Protein AF-A0A924W0G0-F1 (afdb_monomer_lite)

Structure (mmCIF, N/CA/C/O backbone):
data_AF-A0A924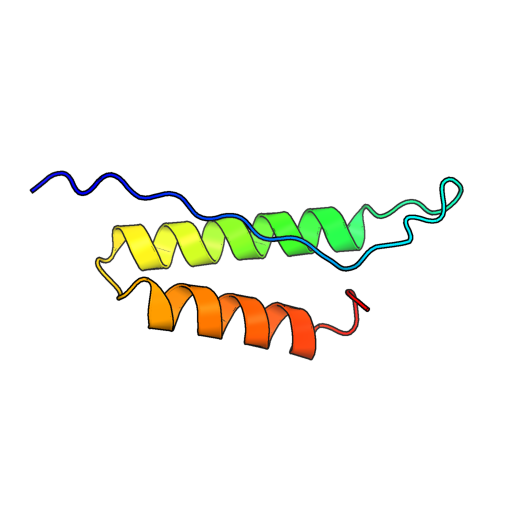W0G0-F1
#
_entry.id   AF-A0A924W0G0-F1
#
loop_
_atom_site.group_PDB
_atom_site.id
_atom_site.type_symbol
_atom_site.label_atom_id
_atom_site.label_alt_id
_atom_site.label_comp_id
_atom_site.label_asym_id
_atom_site.label_entity_id
_atom_site.label_seq_id
_atom_site.pdbx_PDB_ins_code
_atom_site.Cartn_x
_atom_site.Cartn_y
_atom_site.Cartn_z
_atom_site.occupancy
_atom_site.B_iso_or_equiv
_atom_site.auth_seq_id
_atom_site.auth_comp_id
_atom_site.auth_asym_id
_atom_site.auth_atom_id
_atom_site.pdbx_PDB_model_num
ATOM 1 N N . MET A 1 1 ? -18.204 7.873 15.716 1.00 47.75 1 MET A N 1
ATOM 2 C CA . MET A 1 1 ? -16.873 8.486 15.905 1.00 47.75 1 MET A CA 1
ATOM 3 C C . MET A 1 1 ? -16.273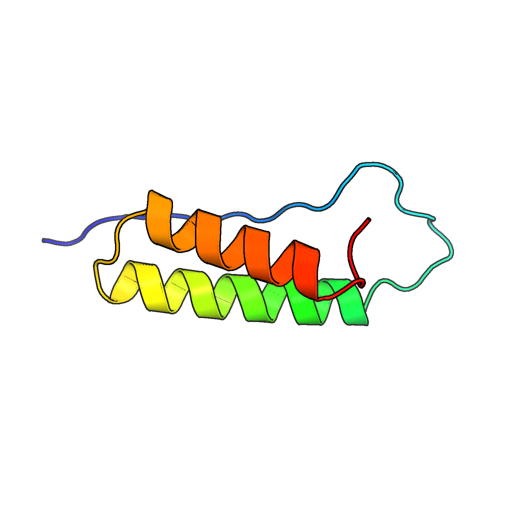 8.694 14.529 1.00 47.75 1 MET A C 1
ATOM 5 O O . MET A 1 1 ? -16.205 7.727 13.786 1.00 47.75 1 MET A O 1
ATOM 9 N N . THR A 1 2 ? -15.921 9.921 14.154 1.00 58.25 2 THR A N 1
ATOM 10 C CA . THR A 1 2 ? -15.173 10.175 12.915 1.00 58.25 2 THR A CA 1
ATOM 11 C C . THR A 1 2 ? -13.688 10.090 13.249 1.00 58.25 2 THR A C 1
ATOM 13 O O . THR A 1 2 ? -13.130 11.017 13.831 1.00 58.25 2 THR A O 1
ATOM 16 N N . SER A 1 3 ? -13.066 8.947 12.979 1.00 77.25 3 SER A N 1
ATOM 17 C CA . SER A 1 3 ? -11.621 8.766 13.110 1.00 77.25 3 SER A CA 1
ATOM 18 C C . SER A 1 3 ? -10.944 9.300 11.851 1.00 77.25 3 SER A C 1
ATOM 20 O O . SER A 1 3 ? -11.114 8.742 10.770 1.00 77.25 3 SER A O 1
ATOM 22 N N . THR A 1 4 ? -10.183 10.384 11.989 1.00 92.12 4 THR A N 1
ATOM 23 C CA . THR A 1 4 ? -9.303 10.866 10.920 1.00 92.12 4 THR A CA 1
ATOM 24 C C . THR A 1 4 ? -8.061 9.985 10.882 1.00 92.12 4 THR A C 1
ATOM 26 O O . THR A 1 4 ? -7.370 9.848 11.891 1.00 92.12 4 THR A O 1
ATOM 29 N N . TRP A 1 5 ? -7.775 9.393 9.729 1.00 95.25 5 TRP A N 1
ATOM 30 C CA . TRP A 1 5 ? -6.587 8.580 9.488 1.00 95.25 5 TRP A CA 1
ATOM 31 C C . TRP A 1 5 ? -5.919 9.006 8.183 1.00 95.25 5 TRP A C 1
ATOM 33 O O . TRP A 1 5 ? -6.540 9.623 7.320 1.00 95.25 5 TRP A O 1
ATOM 43 N N . ALA A 1 6 ? -4.642 8.666 8.055 1.00 96.31 6 ALA A N 1
ATOM 44 C CA . ALA A 1 6 ? -3.869 8.815 6.834 1.00 96.31 6 ALA A CA 1
ATOM 45 C C . ALA A 1 6 ? -2.980 7.581 6.666 1.00 96.31 6 ALA A C 1
ATOM 47 O O . ALA A 1 6 ? -2.569 6.967 7.652 1.00 96.31 6 ALA A O 1
ATOM 48 N N . ILE A 1 7 ? -2.687 7.236 5.418 1.00 96.75 7 ILE A N 1
ATOM 49 C CA . ILE A 1 7 ? -1.747 6.180 5.056 1.00 96.75 7 ILE A CA 1
ATOM 50 C C . ILE A 1 7 ? -0.814 6.715 3.977 1.00 96.75 7 ILE A C 1
ATOM 52 O O . ILE A 1 7 ? -1.237 7.454 3.090 1.00 96.75 7 ILE A O 1
ATOM 56 N N . ALA A 1 8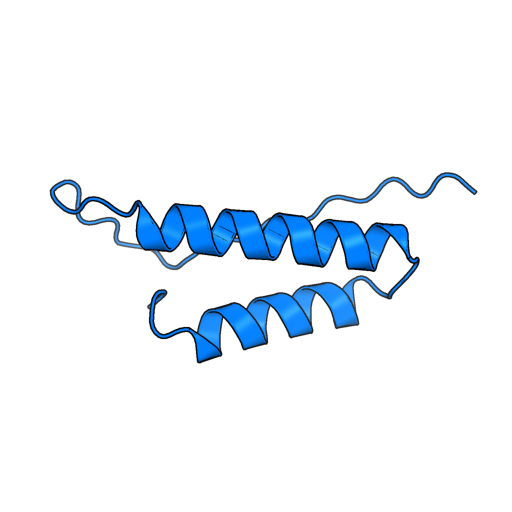 ? 0.457 6.352 4.079 1.00 96.75 8 ALA A N 1
ATOM 57 C CA . ALA A 1 8 ? 1.468 6.642 3.082 1.00 96.75 8 ALA A CA 1
ATOM 58 C C . ALA A 1 8 ? 2.301 5.380 2.858 1.00 96.75 8 ALA A C 1
ATOM 60 O O . ALA A 1 8 ? 2.602 4.660 3.809 1.00 96.75 8 ALA A O 1
ATOM 61 N N . LEU A 1 9 ? 2.667 5.136 1.602 1.00 94.00 9 LEU A N 1
ATOM 62 C CA . LEU A 1 9 ? 3.611 4.102 1.197 1.00 94.00 9 LEU A CA 1
ATOM 63 C C . LEU A 1 9 ? 4.774 4.782 0.483 1.00 94.00 9 LEU A C 1
ATOM 65 O O . LEU A 1 9 ? 4.578 5.766 -0.233 1.00 94.00 9 LEU A O 1
ATOM 69 N N . HIS A 1 10 ? 5.978 4.264 0.684 1.00 90.62 10 HIS A N 1
ATOM 70 C CA . HIS A 1 10 ? 7.160 4.701 -0.040 1.00 90.62 10 HIS A CA 1
ATOM 71 C C . HIS A 1 10 ? 8.016 3.485 -0.394 1.00 90.62 10 HIS A C 1
ATOM 73 O O . HIS A 1 10 ? 8.118 2.544 0.390 1.00 90.62 10 HIS A O 1
ATOM 79 N N . GLY A 1 11 ? 8.634 3.518 -1.574 1.00 83.69 11 GLY A N 1
ATOM 80 C CA . GLY A 1 11 ? 9.701 2.583 -1.928 1.00 83.69 11 GLY A CA 1
ATOM 81 C C . GLY A 1 11 ? 11.047 2.982 -1.309 1.00 83.69 11 GLY A C 1
ATOM 82 O O . GLY A 1 11 ? 11.122 3.867 -0.448 1.00 83.69 11 GLY A O 1
ATOM 83 N N . GLY A 1 12 ? 12.121 2.343 -1.772 1.00 81.31 12 GLY A N 1
ATOM 84 C CA . GLY A 1 12 ? 13.500 2.699 -1.436 1.00 81.31 12 GLY A CA 1
ATOM 85 C C . GLY A 1 12 ? 14.031 3.926 -2.193 1.00 81.31 12 GLY A C 1
ATOM 86 O O . GLY A 1 12 ? 13.387 4.485 -3.082 1.00 81.31 12 GLY A O 1
ATOM 87 N N . ALA A 1 13 ? 15.245 4.356 -1.842 1.00 71.69 13 ALA A N 1
ATOM 88 C CA . ALA A 1 13 ? 15.956 5.409 -2.566 1.00 71.69 13 ALA A CA 1
ATOM 89 C C . ALA A 1 13 ? 16.611 4.853 -3.846 1.00 71.69 13 ALA A C 1
ATOM 91 O O . ALA A 1 13 ? 17.192 3.772 -3.815 1.00 71.69 13 ALA A O 1
ATOM 92 N N . GLY A 1 14 ? 16.578 5.612 -4.953 1.00 69.50 14 GLY A N 1
ATOM 93 C CA . GLY A 1 14 ? 17.300 5.253 -6.188 1.00 69.50 14 GLY A CA 1
ATOM 94 C C . GLY A 1 14 ? 16.482 5.275 -7.481 1.00 69.50 14 GLY A C 1
ATOM 95 O O . GLY A 1 14 ? 16.695 4.425 -8.344 1.00 69.50 14 GLY A O 1
ATOM 96 N N . ALA 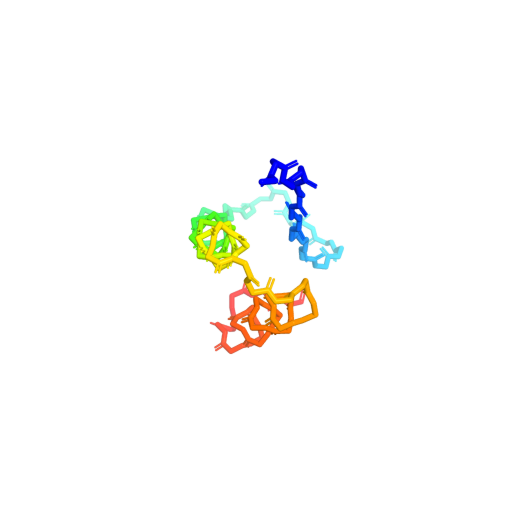A 1 15 ? 15.556 6.227 -7.643 1.00 64.12 15 ALA A N 1
ATOM 97 C CA . ALA A 1 15 ? 14.837 6.393 -8.904 1.00 64.12 15 ALA A CA 1
ATOM 98 C C . ALA A 1 15 ? 15.824 6.603 -10.072 1.00 64.12 15 ALA A C 1
ATOM 100 O O . ALA A 1 15 ? 16.587 7.570 -10.110 1.00 64.12 15 ALA A O 1
ATOM 101 N N . ILE A 1 16 ? 15.807 5.686 -11.036 1.00 70.94 16 ILE A N 1
ATOM 102 C CA . ILE A 1 16 ? 16.550 5.785 -12.287 1.00 70.94 16 ILE A CA 1
ATOM 103 C C . ILE A 1 16 ? 15.719 6.683 -13.200 1.00 70.94 16 ILE A C 1
ATOM 105 O O . ILE A 1 16 ? 14.706 6.247 -13.735 1.00 70.94 16 ILE A O 1
ATOM 109 N N . ALA A 1 17 ? 16.147 7.932 -13.396 1.00 66.00 17 ALA A N 1
ATOM 110 C CA . ALA A 1 17 ? 15.376 8.960 -14.109 1.00 66.00 17 ALA A CA 1
ATOM 111 C C . ALA A 1 17 ? 14.927 8.577 -15.539 1.00 66.00 17 ALA A C 1
ATOM 113 O O . ALA A 1 17 ? 13.973 9.148 -16.054 1.00 66.00 17 ALA A O 1
ATOM 114 N N . ALA A 1 18 ? 15.601 7.617 -16.183 1.00 69.94 18 ALA A N 1
ATOM 115 C CA . ALA A 1 18 ? 15.248 7.120 -17.515 1.00 69.94 18 ALA A CA 1
ATOM 116 C C . ALA A 1 18 ? 14.222 5.966 -17.511 1.00 69.94 18 ALA A C 1
ATOM 118 O O . ALA A 1 18 ? 13.772 5.549 -18.578 1.00 69.94 18 ALA A O 1
ATOM 119 N N . ARG A 1 19 ? 13.870 5.414 -16.342 1.00 77.06 19 ARG A N 1
ATOM 120 C CA . ARG A 1 19 ? 12.907 4.317 -16.209 1.00 77.06 19 ARG A CA 1
ATOM 121 C C . ARG A 1 19 ? 11.510 4.886 -15.981 1.00 77.06 19 ARG A C 1
ATOM 123 O O . ARG A 1 19 ? 11.300 5.691 -15.082 1.00 77.06 19 ARG A O 1
ATOM 130 N N . ALA A 1 20 ? 10.552 4.420 -16.776 1.00 75.69 20 ALA A N 1
ATOM 131 C CA . ALA A 1 20 ? 9.143 4.602 -16.461 1.00 75.69 20 ALA A CA 1
ATOM 132 C C . ALA A 1 20 ? 8.766 3.649 -15.316 1.00 75.69 20 ALA A C 1
ATOM 134 O O . ALA A 1 20 ? 8.976 2.441 -15.434 1.00 75.69 20 ALA A O 1
ATOM 135 N N . TYR A 1 21 ? 8.211 4.195 -14.235 1.00 82.19 21 TYR A N 1
ATOM 136 C CA . TYR A 1 21 ? 7.776 3.457 -13.041 1.00 82.19 21 TYR A CA 1
ATOM 137 C C . TYR A 1 21 ? 6.262 3.222 -13.021 1.00 82.19 21 TYR A C 1
ATOM 139 O O . TYR A 1 21 ? 5.655 3.084 -11.967 1.00 82.19 21 TYR A O 1
ATOM 147 N N . GLN A 1 22 ? 5.625 3.205 -14.194 1.00 89.00 22 GLN A N 1
ATOM 148 C CA . GLN A 1 22 ? 4.167 3.191 -14.287 1.00 89.00 22 GLN A CA 1
ATOM 149 C C . GLN A 1 22 ? 3.549 1.971 -13.584 1.00 89.00 22 GLN A C 1
ATOM 151 O O . GLN A 1 22 ? 2.540 2.105 -12.901 1.00 89.00 22 GLN A O 1
ATOM 156 N N . ARG A 1 23 ? 4.166 0.787 -13.698 1.00 90.19 23 ARG A N 1
ATOM 157 C CA . ARG A 1 23 ? 3.656 -0.426 -13.037 1.00 90.19 23 ARG A CA 1
ATOM 158 C C . ARG A 1 23 ? 3.800 -0.351 -11.521 1.00 90.19 23 ARG A C 1
ATOM 160 O O . ARG A 1 23 ? 2.934 -0.825 -10.795 1.00 90.19 23 ARG A O 1
ATOM 167 N N . GLU A 1 24 ? 4.897 0.219 -11.048 1.00 91.19 24 GLU A N 1
ATOM 168 C CA . GLU A 1 24 ? 5.198 0.427 -9.639 1.00 91.19 24 GLU A CA 1
ATOM 169 C C . GLU A 1 24 ? 4.247 1.462 -9.031 1.00 91.19 24 GLU A C 1
ATOM 171 O O . GLU A 1 24 ? 3.714 1.232 -7.947 1.00 91.19 24 GLU A O 1
ATOM 176 N N . GLU A 1 25 ? 3.974 2.554 -9.749 1.00 91.19 25 GLU A N 1
ATOM 177 C CA . GLU A 1 25 ? 3.012 3.593 -9.371 1.00 91.19 25 GLU A CA 1
ATOM 178 C C . GLU A 1 25 ? 1.577 3.053 -9.331 1.00 91.19 25 GLU A C 1
ATOM 180 O O . GLU A 1 25 ? 0.887 3.232 -8.327 1.00 91.19 25 GLU A O 1
ATOM 185 N N . GLU A 1 26 ? 1.140 2.335 -10.372 1.00 94.75 26 GLU A N 1
ATOM 186 C CA . GLU A 1 26 ? -0.178 1.685 -10.422 1.00 94.75 26 GLU A CA 1
ATOM 187 C C . GLU A 1 26 ? -0.339 0.671 -9.281 1.00 94.75 26 GLU A C 1
ATOM 189 O O . GLU A 1 26 ? -1.374 0.635 -8.611 1.00 94.75 26 GLU A O 1
ATOM 194 N N . HIS A 1 27 ? 0.702 -0.121 -9.011 1.00 95.19 27 HIS A N 1
ATOM 195 C CA . HIS A 1 27 ? 0.696 -1.058 -7.895 1.00 95.19 27 HIS A CA 1
ATOM 196 C C . HIS A 1 27 ? 0.618 -0.330 -6.544 1.00 95.19 27 HIS A C 1
ATOM 198 O O . HIS A 1 27 ? -0.179 -0.710 -5.687 1.00 95.19 27 HIS A O 1
ATOM 204 N N . MET A 1 28 ? 1.394 0.739 -6.348 1.00 95.06 28 MET A N 1
ATOM 205 C CA . MET A 1 28 ? 1.396 1.501 -5.097 1.00 95.06 28 MET A CA 1
ATOM 206 C C . MET A 1 28 ? 0.053 2.205 -4.853 1.00 95.06 28 MET A C 1
ATOM 208 O O . MET A 1 28 ? -0.435 2.206 -3.723 1.00 95.06 28 MET A O 1
ATOM 212 N N . ALA A 1 29 ? -0.588 2.724 -5.905 1.00 96.62 29 ALA A N 1
ATOM 213 C CA . ALA A 1 29 ? -1.941 3.273 -5.837 1.00 96.62 29 ALA A CA 1
ATOM 214 C C . ALA A 1 29 ? -2.968 2.209 -5.411 1.00 96.62 29 ALA A C 1
ATOM 216 O O . ALA A 1 29 ? -3.738 2.436 -4.479 1.00 96.62 29 ALA A O 1
ATOM 217 N N . ALA A 1 30 ? -2.919 1.014 -6.008 1.00 97.88 30 ALA A N 1
ATOM 218 C CA . ALA A 1 30 ? -3.817 -0.084 -5.645 1.00 97.88 30 ALA A CA 1
ATOM 219 C C . ALA A 1 30 ? -3.657 -0.526 -4.177 1.00 97.88 30 ALA A C 1
ATOM 221 O O . ALA A 1 30 ? -4.636 -0.883 -3.515 1.00 97.88 30 ALA A O 1
ATOM 222 N N . LEU A 1 31 ? -2.434 -0.485 -3.639 1.00 98.00 31 LEU A N 1
ATOM 223 C CA . LEU A 1 31 ? -2.190 -0.763 -2.224 1.00 98.00 31 LEU A CA 1
ATOM 224 C C . LEU A 1 31 ? -2.714 0.351 -1.316 1.00 98.00 31 LEU A C 1
ATOM 226 O O . LEU A 1 31 ? -3.333 0.052 -0.297 1.00 98.00 31 LEU A O 1
ATOM 230 N N . LEU A 1 32 ? -2.551 1.622 -1.689 1.00 98.25 32 LEU A N 1
ATOM 231 C CA . LEU A 1 32 ? -3.147 2.734 -0.942 1.00 98.25 32 LEU A CA 1
ATOM 232 C C . LEU A 1 32 ? -4.675 2.611 -0.872 1.00 98.25 32 LEU A C 1
ATOM 234 O O . LEU A 1 32 ? -5.233 2.731 0.220 1.00 98.25 32 LEU A O 1
ATOM 238 N N . ASP A 1 33 ? -5.338 2.280 -1.982 1.00 98.44 33 ASP A N 1
ATOM 239 C CA . ASP A 1 33 ? -6.790 2.056 -2.019 1.00 98.44 33 ASP A CA 1
ATOM 240 C C . ASP A 1 33 ? -7.212 0.892 -1.111 1.00 98.44 33 ASP A C 1
ATOM 242 O O . ASP A 1 33 ? -8.178 0.994 -0.343 1.00 98.44 33 ASP A O 1
ATOM 246 N N . ARG A 1 34 ? -6.457 -0.214 -1.134 1.00 98.50 34 ARG A N 1
ATOM 247 C CA . ARG A 1 34 ? -6.694 -1.363 -0.251 1.00 98.50 34 ARG A CA 1
ATOM 248 C C . ARG A 1 34 ? -6.527 -0.985 1.223 1.00 98.50 34 ARG A C 1
ATOM 250 O O . ARG A 1 34 ? -7.388 -1.326 2.036 1.00 98.50 34 ARG A O 1
ATOM 257 N N . GLY A 1 35 ? -5.451 -0.286 1.576 1.00 98.31 35 GLY A N 1
ATOM 258 C CA . GLY A 1 35 ? -5.175 0.145 2.946 1.00 98.31 35 GLY A CA 1
ATOM 259 C C . GLY A 1 35 ? -6.211 1.146 3.463 1.00 98.31 35 GLY A C 1
ATOM 260 O O . GLY A 1 35 ? -6.710 1.003 4.581 1.00 98.31 35 GLY A O 1
ATOM 261 N N . ALA A 1 36 ? -6.622 2.094 2.620 1.00 97.94 36 ALA A N 1
ATOM 262 C CA . ALA A 1 36 ? -7.716 3.021 2.894 1.00 97.94 36 ALA A CA 1
ATOM 263 C C . ALA A 1 36 ? -9.031 2.280 3.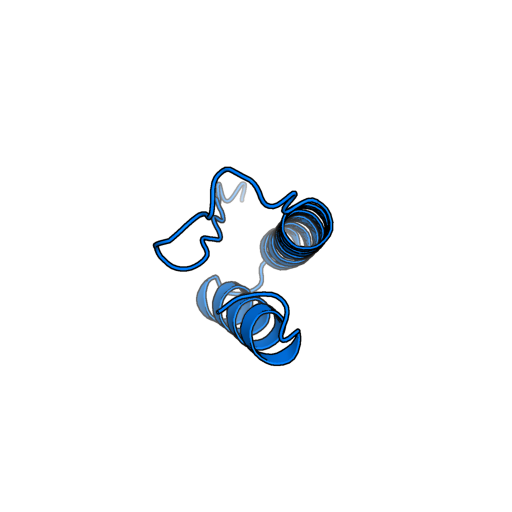185 1.00 97.94 36 ALA A C 1
ATOM 265 O O . ALA A 1 36 ? -9.710 2.582 4.169 1.00 97.94 36 ALA A O 1
ATOM 266 N N . ALA A 1 37 ? -9.370 1.258 2.393 1.00 97.88 37 ALA A N 1
ATOM 267 C CA . ALA A 1 37 ? -10.557 0.437 2.627 1.00 97.88 37 ALA A CA 1
ATOM 268 C C . ALA A 1 37 ? -10.487 -0.347 3.953 1.00 97.88 37 ALA A C 1
ATOM 270 O O . ALA A 1 37 ? -11.501 -0.507 4.637 1.00 97.88 37 ALA A O 1
ATOM 271 N N . MET A 1 38 ? -9.301 -0.821 4.346 1.00 97.94 38 MET A N 1
ATOM 272 C CA . MET A 1 38 ? -9.083 -1.490 5.635 1.00 97.94 38 MET A CA 1
ATOM 273 C C . MET A 1 38 ? -9.253 -0.518 6.815 1.00 97.94 38 MET A C 1
ATOM 275 O O . MET A 1 38 ? -9.962 -0.834 7.772 1.00 97.94 38 MET A O 1
ATOM 279 N N . LEU A 1 39 ? -8.680 0.685 6.729 1.00 97.38 39 LEU A N 1
ATOM 280 C CA . LEU A 1 39 ? -8.829 1.731 7.750 1.00 97.38 39 LEU A CA 1
ATOM 281 C C . LEU A 1 39 ? -10.281 2.204 7.878 1.00 97.38 39 LEU A C 1
ATOM 283 O O . LEU A 1 39 ? -10.794 2.336 8.989 1.00 97.38 39 LEU A O 1
ATOM 287 N N . ALA A 1 40 ? -10.984 2.373 6.755 1.00 96.12 40 ALA A N 1
ATOM 288 C CA . ALA A 1 40 ? -12.407 2.713 6.736 1.00 96.12 40 ALA A CA 1
ATOM 289 C C . ALA A 1 40 ? -13.287 1.660 7.436 1.00 96.12 40 ALA A C 1
ATOM 291 O O . ALA A 1 40 ? -14.336 1.995 7.984 1.00 96.12 40 ALA A O 1
ATOM 292 N N . ARG A 1 41 ? -12.853 0.393 7.459 1.00 95.94 41 ARG A N 1
ATOM 293 C CA . ARG A 1 41 ? -13.513 -0.707 8.182 1.00 95.94 41 ARG A CA 1
ATOM 294 C C . ARG A 1 41 ? -13.166 -0.769 9.673 1.00 95.94 41 ARG A C 1
ATOM 296 O O . ARG A 1 41 ? -13.693 -1.629 10.371 1.00 95.94 41 ARG A O 1
ATOM 303 N N . GLY A 1 42 ? -12.308 0.126 10.163 1.00 95.88 42 GLY A N 1
ATOM 304 C CA . GLY A 1 42 ? -11.898 0.179 11.565 1.00 95.88 42 GLY A CA 1
ATOM 305 C C . GLY A 1 42 ? -10.817 -0.833 11.938 1.00 95.88 42 GLY A C 1
ATOM 306 O O . GLY A 1 42 ? -10.656 -1.130 13.120 1.00 95.88 42 GLY A O 1
ATOM 307 N N . MET A 1 43 ? -10.087 -1.374 10.956 1.00 97.56 43 MET A N 1
ATOM 308 C CA . MET A 1 43 ? -8.942 -2.242 11.239 1.00 97.56 43 MET A CA 1
ATOM 309 C C . MET A 1 43 ? -7.812 -1.448 11.905 1.00 97.56 43 MET A C 1
ATOM 311 O O . MET A 1 43 ? -7.698 -0.234 11.708 1.00 97.56 43 MET A O 1
ATOM 315 N N . SER A 1 44 ? -6.975 -2.126 12.696 1.00 97.38 44 SER A N 1
ATOM 316 C CA . SER A 1 44 ? -5.873 -1.457 13.384 1.00 97.38 44 SER A CA 1
ATOM 317 C C . SER A 1 44 ? -4.849 -0.929 12.378 1.00 97.38 44 SER A C 1
ATOM 319 O O . SER A 1 44 ? -4.586 -1.559 11.353 1.00 97.38 44 SER A O 1
ATOM 321 N N . ALA A 1 45 ? -4.248 0.225 12.676 1.00 97.81 45 ALA A N 1
ATOM 322 C CA . ALA A 1 45 ? -3.213 0.795 11.817 1.00 97.81 45 ALA A CA 1
ATOM 323 C C . ALA A 1 45 ? -2.045 -0.183 11.609 1.00 97.81 45 ALA A C 1
ATOM 325 O O . ALA A 1 45 ? -1.520 -0.254 10.504 1.00 97.81 45 ALA A O 1
ATOM 326 N N . LEU A 1 46 ? -1.696 -0.962 12.642 1.00 98.38 46 LEU A N 1
ATOM 327 C CA . LEU A 1 46 ? -0.655 -1.985 12.579 1.00 98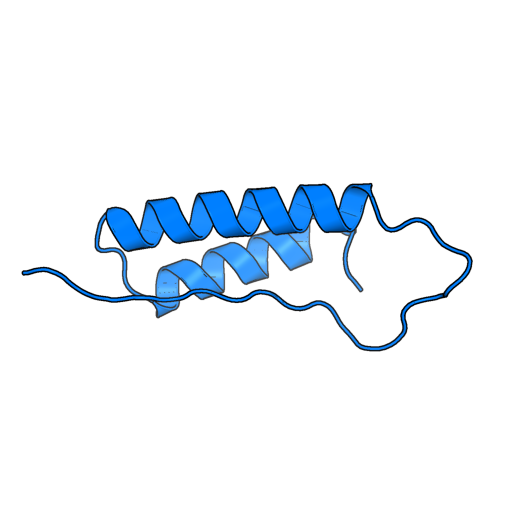.38 46 LEU A CA 1
ATOM 328 C C . LEU A 1 46 ? -0.992 -3.066 11.544 1.00 98.38 46 LEU A C 1
ATOM 330 O O . LEU A 1 46 ? -0.199 -3.299 10.639 1.00 98.38 46 LEU A O 1
ATOM 334 N N . ASP A 1 47 ? -2.188 -3.653 11.613 1.00 98.56 47 ASP A N 1
ATOM 335 C CA . ASP A 1 47 ? -2.597 -4.700 10.667 1.00 98.56 47 ASP A CA 1
ATOM 336 C C . ASP A 1 47 ? -2.656 -4.174 9.228 1.00 98.56 47 ASP A C 1
ATOM 338 O O . ASP A 1 47 ? -2.315 -4.885 8.281 1.00 98.56 47 ASP A O 1
ATOM 342 N N . VAL A 1 48 ? -3.084 -2.917 9.051 1.00 98.56 48 VAL A N 1
ATOM 343 C CA . VAL A 1 48 ? -3.130 -2.289 7.728 1.00 98.56 48 VAL A CA 1
ATOM 344 C C . VAL A 1 48 ? -1.729 -2.134 7.149 1.00 98.56 48 VAL A C 1
ATOM 346 O O . VAL A 1 48 ? -1.498 -2.583 6.027 1.00 98.56 48 VAL A O 1
ATOM 349 N N . VAL A 1 49 ? -0.792 -1.523 7.880 1.00 98.19 49 VAL A N 1
ATOM 350 C CA . VAL A 1 49 ? 0.554 -1.272 7.337 1.00 98.19 49 VAL A CA 1
ATOM 351 C C . VAL A 1 49 ? 1.343 -2.562 7.142 1.00 98.19 49 VAL A C 1
ATOM 353 O O . VAL A 1 49 ? 2.032 -2.674 6.133 1.00 98.19 49 VAL A O 1
ATOM 356 N N . THR A 1 50 ? 1.184 -3.558 8.021 1.00 98.44 50 THR A N 1
ATOM 357 C CA . THR A 1 50 ? 1.791 -4.885 7.838 1.00 98.44 50 THR A CA 1
ATOM 358 C C . THR A 1 50 ? 1.295 -5.531 6.549 1.00 98.44 50 THR A C 1
ATOM 360 O O . THR A 1 50 ? 2.103 -5.921 5.717 1.00 98.44 50 THR A O 1
ATOM 363 N N . ALA A 1 51 ? -0.017 -5.540 6.298 1.00 98.38 51 ALA A N 1
ATOM 364 C CA . ALA A 1 51 ? -0.548 -6.119 5.066 1.00 98.38 51 ALA A CA 1
ATOM 365 C C . ALA A 1 51 ? -0.093 -5.379 3.794 1.00 98.38 51 ALA A C 1
ATOM 367 O O . ALA A 1 51 ? 0.008 -6.001 2.734 1.00 98.38 51 ALA A O 1
ATOM 368 N N . MET A 1 52 ? 0.123 -4.057 3.858 1.00 98.00 52 MET A N 1
ATOM 369 C CA . MET A 1 52 ? 0.621 -3.294 2.705 1.00 98.00 52 MET A CA 1
ATOM 370 C C . MET A 1 52 ? 2.111 -3.538 2.469 1.00 98.00 52 MET A C 1
ATOM 372 O O . MET A 1 52 ? 2.513 -3.658 1.315 1.00 98.00 52 MET A O 1
ATOM 376 N N . ALA A 1 53 ? 2.907 -3.649 3.537 1.00 96.12 53 ALA A N 1
ATOM 377 C CA . ALA A 1 53 ? 4.321 -4.005 3.456 1.00 96.12 53 ALA A CA 1
ATOM 378 C C . ALA A 1 53 ? 4.504 -5.421 2.885 1.00 96.12 53 ALA A C 1
ATOM 380 O O . ALA A 1 53 ? 5.200 -5.572 1.885 1.00 96.12 53 ALA A O 1
ATOM 381 N N . ASP A 1 54 ? 3.773 -6.411 3.409 1.00 97.00 54 ASP A N 1
ATOM 382 C CA . ASP A 1 54 ? 3.790 -7.792 2.905 1.00 97.00 54 ASP A CA 1
ATOM 383 C C . ASP A 1 54 ? 3.451 -7.850 1.405 1.00 97.00 54 ASP A C 1
ATOM 385 O O . ASP A 1 54 ? 4.061 -8.590 0.633 1.00 97.00 54 ASP A O 1
ATOM 389 N N . ALA A 1 55 ? 2.472 -7.052 0.961 1.00 96.31 55 ALA A N 1
ATOM 390 C CA . ALA A 1 55 ? 2.091 -6.984 -0.448 1.00 96.31 55 ALA A CA 1
ATOM 391 C C . ALA A 1 55 ? 3.145 -6.276 -1.319 1.00 96.31 55 ALA A C 1
ATOM 393 O O . ALA A 1 55 ? 3.356 -6.683 -2.466 1.00 96.31 55 ALA A O 1
ATOM 394 N N . LEU A 1 56 ? 3.818 -5.246 -0.792 1.00 93.50 56 LEU A N 1
ATOM 395 C CA . LEU A 1 56 ? 4.966 -4.616 -1.450 1.00 93.50 56 LEU A CA 1
ATOM 396 C C . LEU A 1 56 ? 6.065 -5.658 -1.692 1.00 93.50 56 LEU A C 1
ATOM 398 O O . LEU A 1 56 ? 6.489 -5.840 -2.835 1.00 93.50 56 LEU A O 1
ATOM 402 N N . GLU A 1 57 ? 6.464 -6.369 -0.638 1.00 93.19 57 GLU A N 1
ATOM 403 C CA . GLU A 1 57 ? 7.533 -7.373 -0.650 1.00 93.19 57 GLU A CA 1
ATOM 404 C C . GLU A 1 57 ? 7.210 -8.542 -1.589 1.00 93.19 57 GLU A C 1
ATOM 406 O O . GLU A 1 57 ? 8.039 -8.941 -2.408 1.00 93.19 57 GLU A O 1
ATOM 411 N N . ALA A 1 58 ? 5.976 -9.050 -1.543 1.00 94.88 58 ALA A N 1
ATOM 412 C CA . ALA A 1 58 ? 5.542 -10.166 -2.380 1.00 94.88 58 ALA A CA 1
ATOM 413 C C . ALA A 1 58 ? 5.467 -9.825 -3.878 1.00 94.88 58 ALA A C 1
ATOM 415 O O . ALA A 1 58 ? 5.494 -10.728 -4.715 1.00 94.88 58 ALA A O 1
ATOM 416 N N . SER A 1 59 ? 5.352 -8.543 -4.240 1.00 92.50 59 SER A N 1
ATOM 417 C CA . SER A 1 59 ? 5.169 -8.140 -5.638 1.00 92.50 59 SER A CA 1
ATOM 418 C C . SER A 1 59 ? 6.417 -8.310 -6.503 1.00 92.50 59 SER A C 1
ATOM 420 O O . SER A 1 59 ? 6.298 -8.454 -7.720 1.00 92.50 59 SER A O 1
ATOM 422 N N . GLY A 1 60 ? 7.610 -8.230 -5.904 1.00 88.69 60 GLY A N 1
ATOM 423 C CA . GLY A 1 60 ? 8.879 -8.143 -6.633 1.00 88.69 60 GLY A CA 1
ATOM 424 C C . GLY A 1 60 ? 9.022 -6.901 -7.530 1.00 88.69 60 GLY A C 1
ATOM 425 O O . GLY A 1 60 ? 9.980 -6.814 -8.295 1.00 88.69 60 GLY A O 1
ATOM 426 N N . LEU A 1 61 ? 8.075 -5.954 -7.473 1.00 85.69 61 LEU A N 1
ATOM 427 C CA . LEU A 1 61 ? 8.089 -4.708 -8.250 1.00 85.69 61 LEU A CA 1
ATOM 428 C C . LEU A 1 61 ? 8.908 -3.607 -7.568 1.00 85.69 61 LEU A C 1
ATOM 430 O O . LEU A 1 61 ? 9.398 -2.698 -8.235 1.00 85.69 61 LEU A O 1
ATOM 434 N N . HIS A 1 62 ? 9.050 -3.705 -6.249 1.00 80.88 62 HIS A N 1
ATOM 435 C CA . HIS A 1 62 ? 9.711 -2.729 -5.391 1.00 80.88 62 HIS A CA 1
ATOM 436 C C . HIS A 1 62 ? 10.968 -3.369 -4.792 1.00 80.88 62 HIS A C 1
ATOM 438 O O . HIS A 1 62 ? 10.926 -4.536 -4.405 1.00 80.88 62 HIS A O 1
ATOM 444 N N . VAL A 1 63 ? 12.081 -2.627 -4.771 1.00 68.06 63 VAL A N 1
ATOM 445 C CA . VAL A 1 63 ? 13.409 -3.087 -4.315 1.00 68.06 63 VAL A CA 1
ATOM 446 C C . VAL A 1 63 ? 13.898 -2.203 -3.179 1.00 68.06 63 VAL A C 1
ATOM 448 O O . VAL A 1 63 ? 13.674 -0.972 -3.272 1.00 68.06 63 VAL A O 1
#

pLDDT: mean 89.47, std 11.78, range [47.75, 98.56]

Foldseek 3Di:
DDDDDDDDDDFDDDDPVPDDLPVVVVQRVVLRVVLVVCVVVVHDPVVSVVVSVVSQVVVVSGD

Sequence (63 aa):
MTSTWAIALHGGAGAIAARAYQREEEHMAALLDRGAAMLARGMSALDVVTAMADALEASGLHV

Radius of gyration: 13.19 Å; chains: 1; bounding box: 34×21×33 Å

Secondary structure (DSSP, 8-state):
------------S---TTS--HHHHHHHHHHHHHHHHHHHTT--HHHHHHHHHHHHHHHSS--